Protein AF-A0A8I1NN99-F1 (afdb_monomer)

pLDDT: mean 70.92, std 14.17, range [41.59, 87.12]

Sequence (129 aa):
MVYAVSIAFIASFPATARTLRPAAQRPNPSSKRTREKAARRLTPALGEDSVNLFVEHHLAELPQSYWVQYLGSESPEASAVINLLELNSSWGDGEIENFDFTLPGDVTDYMVSVHFDESGNIDEISMES

Structure (mmCIF, N/CA/C/O backbone):
data_AF-A0A8I1NN99-F1
#
_entry.id   AF-A0A8I1NN99-F1
#
loop_
_atom_site.group_PDB
_atom_site.id
_atom_site.type_symbol
_atom_site.label_atom_id
_atom_site.label_alt_id
_atom_site.label_comp_id
_atom_site.label_asym_id
_atom_site.label_entity_id
_atom_site.label_seq_id
_atom_site.pdbx_PDB_ins_code
_atom_site.Cartn_x
_atom_site.Cartn_y
_atom_site.Cartn_z
_atom_site.occupancy
_atom_site.B_iso_or_equiv
_atom_site.auth_seq_id
_atom_site.auth_comp_id
_atom_site.auth_asym_id
_atom_site.auth_atom_id
_atom_site.pdbx_PDB_model_num
ATOM 1 N N . MET A 1 1 ? 71.073 -27.658 -25.378 1.00 44.16 1 MET A N 1
ATOM 2 C CA . MET A 1 1 ? 70.949 -26.919 -24.099 1.00 44.16 1 MET A CA 1
ATOM 3 C C . MET A 1 1 ? 71.016 -25.444 -24.461 1.00 44.16 1 MET A C 1
ATOM 5 O O . MET A 1 1 ? 71.988 -25.088 -25.096 1.00 44.16 1 MET A O 1
ATOM 9 N N . VAL A 1 2 ? 70.061 -24.551 -24.218 1.00 43.88 2 VAL A N 1
ATOM 10 C CA . VAL A 1 2 ? 68.827 -24.523 -23.416 1.00 43.88 2 VAL A CA 1
ATOM 11 C C . VAL A 1 2 ? 67.966 -23.360 -23.959 1.00 43.88 2 VAL A C 1
ATOM 13 O O . VAL A 1 2 ? 68.482 -22.456 -24.606 1.00 43.88 2 VAL A O 1
ATOM 16 N N . TYR A 1 3 ? 66.659 -23.443 -23.725 1.00 41.59 3 TYR A N 1
ATOM 17 C CA . TYR A 1 3 ? 65.581 -22.542 -24.149 1.00 41.59 3 TYR A CA 1
ATOM 18 C C . TYR A 1 3 ? 65.692 -21.104 -23.602 1.00 41.59 3 TYR A C 1
ATOM 20 O O . TYR A 1 3 ? 66.168 -20.937 -22.485 1.00 41.59 3 TYR A O 1
ATOM 28 N N . ALA A 1 4 ? 65.129 -20.112 -24.316 1.00 47.16 4 ALA A N 1
ATOM 29 C CA . ALA A 1 4 ? 63.990 -19.305 -23.826 1.00 47.16 4 ALA A CA 1
ATOM 30 C C . ALA A 1 4 ? 63.603 -18.151 -24.781 1.00 47.16 4 ALA A C 1
ATOM 32 O O . ALA A 1 4 ? 64.366 -17.220 -25.022 1.00 47.16 4 ALA A O 1
ATOM 33 N N . VAL A 1 5 ? 62.363 -18.218 -25.271 1.00 50.16 5 VAL A N 1
ATOM 34 C CA . VAL A 1 5 ? 61.575 -17.129 -25.866 1.00 50.16 5 VAL A CA 1
ATOM 35 C C . VAL A 1 5 ? 61.018 -16.262 -24.739 1.00 50.16 5 VAL A C 1
ATOM 37 O O . VAL A 1 5 ? 60.505 -16.813 -23.769 1.00 50.16 5 VAL A O 1
ATOM 40 N N . SER A 1 6 ? 61.034 -14.935 -24.879 1.00 47.56 6 SER A N 1
ATOM 41 C CA . SER A 1 6 ? 60.132 -14.041 -24.133 1.00 47.56 6 SER A CA 1
ATOM 42 C C . SER A 1 6 ? 60.006 -12.691 -24.840 1.00 47.56 6 SER A C 1
ATOM 44 O O . SER A 1 6 ? 60.858 -11.818 -24.716 1.00 47.56 6 SER A O 1
ATOM 46 N N . ILE A 1 7 ? 58.919 -12.546 -25.599 1.00 52.06 7 ILE A N 1
ATOM 47 C CA . ILE A 1 7 ? 58.403 -11.272 -26.102 1.00 52.06 7 ILE A CA 1
ATOM 48 C C . ILE A 1 7 ? 57.332 -10.841 -25.097 1.00 52.06 7 ILE A C 1
ATOM 50 O O . ILE A 1 7 ? 56.272 -11.459 -25.027 1.00 52.06 7 ILE A O 1
ATOM 54 N N . ALA A 1 8 ? 57.616 -9.818 -24.293 1.00 50.62 8 ALA A N 1
ATOM 55 C CA . ALA A 1 8 ? 56.632 -9.215 -23.402 1.00 50.62 8 ALA A CA 1
ATOM 56 C C . ALA A 1 8 ? 55.936 -8.058 -24.132 1.00 50.62 8 ALA A C 1
ATOM 58 O O . ALA A 1 8 ? 56.496 -6.977 -24.304 1.00 50.62 8 ALA A O 1
ATOM 59 N N . PHE A 1 9 ? 54.712 -8.317 -24.587 1.00 45.12 9 PHE A N 1
ATOM 60 C CA . PHE A 1 9 ? 53.779 -7.328 -25.116 1.00 45.12 9 PHE A CA 1
ATOM 61 C C . PHE A 1 9 ? 53.085 -6.647 -23.927 1.00 45.12 9 PHE A C 1
ATOM 63 O O . PHE A 1 9 ? 52.232 -7.248 -23.276 1.00 45.12 9 PHE A O 1
ATOM 70 N N . ILE A 1 10 ? 53.478 -5.415 -23.597 1.00 47.44 10 ILE A N 1
ATOM 71 C CA . ILE A 1 10 ? 52.813 -4.620 -22.557 1.00 47.44 10 ILE A CA 1
ATOM 72 C C . ILE A 1 10 ? 51.598 -3.948 -23.204 1.00 47.44 10 ILE A C 1
ATOM 74 O O . ILE A 1 10 ? 51.701 -2.865 -23.778 1.00 47.44 10 ILE A O 1
ATOM 78 N N . ALA A 1 11 ? 50.448 -4.620 -23.144 1.00 45.84 11 ALA A N 1
ATOM 79 C CA . ALA A 1 11 ? 49.160 -3.994 -23.406 1.00 45.84 11 ALA A CA 1
ATOM 80 C C . ALA A 1 11 ? 48.778 -3.108 -22.211 1.00 45.84 11 ALA A C 1
ATOM 82 O O . ALA A 1 11 ? 48.834 -3.521 -21.053 1.00 45.84 11 ALA A O 1
ATOM 83 N N . SER A 1 12 ? 48.428 -1.868 -22.527 1.00 47.50 12 SER A N 1
ATOM 84 C CA . SER A 1 12 ? 48.049 -0.813 -21.600 1.00 47.50 12 SER A CA 1
ATOM 85 C C . SER A 1 12 ? 46.519 -0.706 -21.512 1.00 47.50 12 SER A C 1
ATOM 87 O O . SER A 1 12 ? 45.853 -0.776 -22.543 1.00 47.50 12 SER A O 1
ATOM 89 N N . PHE A 1 13 ? 46.031 -0.455 -20.288 1.00 41.66 13 PHE A N 1
ATOM 90 C CA . PHE A 1 13 ? 44.670 -0.071 -19.849 1.00 41.66 13 PHE A CA 1
ATOM 91 C C . PHE A 1 13 ? 43.574 -1.163 -19.759 1.00 41.66 13 PHE A C 1
ATOM 93 O O . PHE A 1 13 ? 43.619 -2.114 -20.535 1.00 41.66 13 PHE A O 1
ATOM 100 N N . PRO A 1 14 ? 42.546 -1.028 -18.871 1.00 48.50 14 PRO A N 1
ATOM 101 C CA . PRO A 1 14 ? 42.202 0.121 -18.012 1.00 48.50 14 PRO A CA 1
ATOM 102 C C . PRO A 1 14 ? 41.883 -0.169 -16.520 1.00 48.50 14 PRO A C 1
ATOM 104 O O . PRO A 1 14 ? 41.625 -1.288 -16.090 1.00 48.50 14 PRO A O 1
ATOM 107 N N . ALA A 1 15 ? 41.887 0.940 -15.773 1.00 46.66 15 ALA A N 1
ATOM 108 C CA . ALA A 1 15 ? 41.127 1.305 -14.574 1.00 46.66 15 ALA A CA 1
ATOM 109 C C . ALA A 1 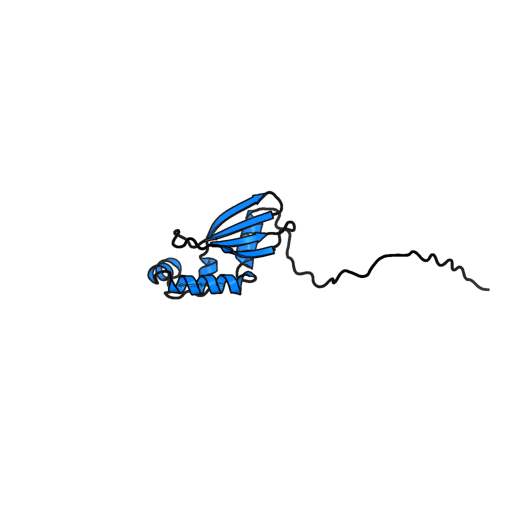15 ? 40.365 0.215 -13.788 1.00 46.66 15 ALA A C 1
ATOM 111 O O . ALA A 1 15 ? 39.297 -0.263 -14.168 1.00 46.66 15 ALA A O 1
ATOM 112 N N . THR A 1 16 ? 40.860 -0.021 -12.576 1.00 51.69 16 THR A N 1
ATOM 113 C CA . THR A 1 16 ? 40.151 -0.637 -11.454 1.00 51.69 16 THR A CA 1
ATOM 114 C C . THR A 1 16 ? 38.990 0.251 -10.998 1.00 51.69 16 THR A C 1
ATOM 116 O O . THR A 1 16 ? 39.189 1.180 -10.221 1.00 51.69 16 THR A O 1
ATOM 119 N N . ALA A 1 17 ? 37.771 -0.046 -11.438 1.00 52.81 17 ALA A N 1
ATOM 120 C CA . ALA A 1 17 ? 36.557 0.384 -10.747 1.00 52.81 17 ALA A CA 1
ATOM 121 C C . ALA A 1 17 ? 35.412 -0.586 -11.052 1.00 52.81 17 ALA A C 1
ATOM 123 O O . ALA A 1 17 ? 34.617 -0.372 -11.961 1.00 52.81 17 ALA A O 1
ATOM 124 N N . ARG A 1 18 ? 35.314 -1.672 -10.281 1.00 44.81 18 ARG 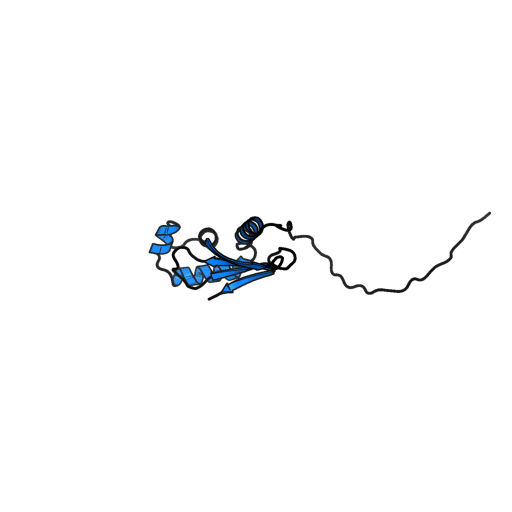A N 1
ATOM 125 C CA . ARG A 1 18 ? 34.018 -2.308 -10.031 1.00 44.81 18 ARG A CA 1
ATOM 126 C C . ARG A 1 18 ? 34.081 -3.082 -8.728 1.00 44.81 18 ARG A C 1
ATOM 128 O O . ARG A 1 18 ? 34.567 -4.208 -8.664 1.00 44.81 18 ARG A O 1
ATOM 135 N N . THR A 1 19 ? 33.606 -2.436 -7.677 1.00 48.41 19 THR A N 1
ATOM 136 C CA . THR A 1 19 ? 33.181 -3.064 -6.433 1.00 48.41 19 THR A CA 1
ATOM 137 C C . THR A 1 19 ? 32.150 -4.133 -6.798 1.00 48.41 19 THR A C 1
ATOM 139 O O . THR A 1 19 ? 31.005 -3.827 -7.108 1.00 48.41 19 THR A O 1
ATOM 142 N N . LEU A 1 20 ? 32.573 -5.393 -6.863 1.00 51.44 20 LEU A N 1
ATOM 143 C CA . LEU A 1 20 ? 31.690 -6.539 -7.056 1.00 51.44 20 LEU A CA 1
ATOM 144 C C . LEU A 1 20 ? 31.616 -7.305 -5.738 1.00 51.44 20 LEU A C 1
ATOM 146 O O . LEU A 1 20 ? 32.522 -8.067 -5.403 1.00 51.44 20 LEU A O 1
ATOM 150 N N . ARG A 1 21 ? 30.524 -7.092 -4.998 1.00 42.41 21 ARG A N 1
ATOM 151 C CA . ARG A 1 21 ? 29.948 -8.024 -4.014 1.00 42.41 21 ARG A CA 1
ATOM 152 C C . ARG A 1 21 ? 28.531 -7.563 -3.636 1.00 42.41 21 ARG A C 1
ATOM 154 O O . ARG A 1 21 ? 28.373 -6.364 -3.443 1.00 42.41 21 ARG A O 1
ATOM 161 N N . PRO A 1 22 ? 27.573 -8.469 -3.361 1.00 44.66 22 PRO A N 1
ATOM 162 C CA . PRO A 1 22 ? 27.422 -9.854 -3.806 1.00 44.66 22 PRO A CA 1
ATOM 163 C C . PRO A 1 22 ? 26.113 -10.071 -4.597 1.00 44.66 22 PRO A C 1
ATOM 165 O O . PRO A 1 22 ? 25.177 -9.283 -4.544 1.00 44.66 22 PRO A O 1
ATOM 168 N N . ALA A 1 23 ? 26.052 -11.181 -5.329 1.00 49.25 23 ALA A N 1
ATOM 169 C CA . ALA A 1 23 ? 24.854 -11.671 -5.995 1.00 49.25 23 ALA A CA 1
ATOM 170 C C . ALA A 1 23 ? 23.699 -11.873 -4.998 1.00 49.25 23 ALA A C 1
ATOM 172 O O . ALA A 1 23 ? 23.721 -12.822 -4.214 1.00 49.25 23 ALA A O 1
ATOM 173 N N . ALA A 1 24 ? 22.690 -11.007 -5.041 1.00 44.88 24 ALA A N 1
ATOM 174 C CA . ALA A 1 24 ? 21.446 -11.210 -4.308 1.00 44.88 24 ALA A CA 1
ATOM 175 C C . ALA A 1 24 ? 20.245 -10.564 -5.006 1.00 44.88 24 ALA A C 1
ATOM 177 O O . ALA A 1 24 ? 19.380 -10.032 -4.332 1.00 44.88 24 ALA A O 1
ATOM 178 N N . GLN A 1 25 ? 20.141 -10.646 -6.333 1.00 43.31 25 GLN A N 1
ATOM 179 C CA . GLN A 1 25 ? 18.891 -10.277 -6.990 1.00 43.31 25 GLN A CA 1
ATOM 180 C C . GLN A 1 25 ? 18.364 -11.463 -7.800 1.00 43.31 25 GLN A C 1
ATOM 182 O O . GLN A 1 25 ? 18.974 -11.954 -8.749 1.00 43.31 25 GLN A O 1
ATOM 187 N N . ARG A 1 26 ? 17.286 -12.030 -7.258 1.00 45.62 26 ARG A N 1
ATOM 188 C CA . ARG A 1 26 ? 16.532 -13.195 -7.735 1.00 45.62 26 ARG A CA 1
ATOM 189 C C . ARG A 1 26 ? 15.777 -12.858 -9.046 1.00 45.62 26 ARG A C 1
ATOM 191 O O . ARG A 1 26 ? 15.761 -11.706 -9.446 1.00 45.62 26 ARG A O 1
ATOM 198 N N . PRO A 1 27 ? 15.242 -13.870 -9.759 1.00 42.72 27 PRO A N 1
ATOM 199 C CA . PRO A 1 27 ? 15.212 -13.932 -11.222 1.00 42.72 27 PRO A CA 1
ATOM 200 C C . PRO A 1 27 ? 14.299 -12.897 -11.877 1.00 42.72 27 PRO A C 1
ATOM 202 O O . PRO A 1 27 ? 13.198 -12.681 -11.379 1.00 42.72 27 PRO A O 1
ATOM 205 N N . ASN A 1 28 ? 14.739 -12.400 -13.043 1.00 51.41 28 ASN A N 1
ATOM 206 C CA . ASN A 1 28 ? 14.013 -11.505 -13.946 1.00 51.41 28 ASN A CA 1
ATOM 207 C C . ASN A 1 28 ? 12.597 -12.056 -14.248 1.00 51.41 28 ASN A C 1
ATOM 209 O O . ASN A 1 28 ? 12.451 -13.039 -14.988 1.00 51.41 28 ASN A O 1
ATOM 213 N N . PRO A 1 29 ? 11.554 -11.471 -13.643 1.00 55.03 29 PRO A N 1
ATOM 214 C CA . PRO A 1 29 ? 10.177 -11.911 -13.795 1.00 55.03 29 PRO A CA 1
ATOM 215 C C . PRO A 1 29 ? 9.599 -11.373 -15.111 1.00 55.03 29 PRO A C 1
ATOM 217 O O . PRO A 1 29 ? 8.986 -10.318 -15.150 1.00 55.03 29 PRO A O 1
ATOM 220 N N . SER A 1 30 ? 9.741 -12.128 -16.197 1.00 56.19 30 SER A N 1
ATOM 221 C CA . SER A 1 30 ? 9.332 -11.759 -17.566 1.00 56.19 30 SER A CA 1
ATOM 222 C C . SER A 1 30 ? 7.817 -11.566 -17.799 1.00 56.19 30 SER A C 1
ATOM 224 O O . SER A 1 30 ? 7.345 -11.574 -18.933 1.00 56.19 30 SER A O 1
ATOM 226 N N . SER A 1 31 ? 7.004 -11.434 -16.750 1.00 67.44 31 SER A N 1
ATOM 227 C CA . SER A 1 31 ? 5.564 -11.177 -16.854 1.00 67.44 31 SER A CA 1
ATOM 228 C C . SER A 1 31 ? 5.064 -10.354 -15.672 1.00 67.44 31 SER A C 1
ATOM 230 O O . SER A 1 31 ? 5.406 -10.653 -14.527 1.00 67.44 31 SER A O 1
ATOM 232 N N . LYS A 1 32 ? 4.154 -9.409 -15.941 1.00 67.69 32 LYS A N 1
ATOM 233 C CA . LYS A 1 32 ? 3.507 -8.527 -14.952 1.00 67.69 32 LYS A CA 1
ATOM 234 C C . LYS A 1 32 ? 3.004 -9.259 -13.701 1.00 67.69 32 LYS A C 1
ATOM 236 O O . LYS A 1 32 ? 3.295 -8.860 -12.583 1.00 67.69 32 LYS A O 1
ATOM 241 N N . ARG A 1 33 ? 2.344 -10.412 -13.873 1.00 72.75 33 ARG A N 1
ATOM 242 C CA . ARG A 1 33 ? 1.874 -11.265 -12.755 1.00 72.75 33 ARG A CA 1
ATOM 243 C C . ARG A 1 33 ? 3.006 -11.805 -11.876 1.00 72.75 33 ARG A C 1
ATOM 245 O O . ARG A 1 33 ? 2.831 -12.015 -10.679 1.00 72.75 33 ARG A O 1
ATOM 252 N N . THR A 1 34 ? 4.160 -12.089 -12.470 1.00 78.38 34 THR A N 1
ATOM 253 C CA . THR A 1 34 ? 5.337 -12.565 -11.737 1.00 78.38 34 THR A CA 1
ATOM 254 C C . THR A 1 34 ? 5.974 -11.415 -10.957 1.00 78.38 34 THR A C 1
ATOM 256 O O . THR A 1 34 ? 6.396 -11.635 -9.824 1.00 78.38 34 THR A O 1
ATOM 259 N N . ARG A 1 35 ? 5.983 -10.201 -11.526 1.00 73.81 35 ARG A N 1
ATOM 260 C CA . ARG A 1 35 ? 6.447 -8.966 -10.870 1.00 73.81 35 ARG A CA 1
ATOM 261 C C . ARG A 1 35 ? 5.551 -8.557 -9.715 1.00 73.81 35 ARG A C 1
ATOM 263 O O . ARG A 1 35 ? 6.055 -8.396 -8.617 1.00 73.81 35 ARG A O 1
ATOM 270 N N . GLU A 1 36 ? 4.238 -8.562 -9.905 1.00 79.88 36 GLU A N 1
ATOM 271 C CA . GLU A 1 36 ? 3.255 -8.355 -8.834 1.00 79.88 36 GLU A CA 1
ATOM 272 C C . GLU A 1 36 ? 3.477 -9.335 -7.670 1.00 79.88 36 GLU A C 1
ATOM 274 O O . GLU A 1 36 ? 3.546 -8.955 -6.500 1.00 79.88 36 GLU A O 1
ATOM 279 N N . LYS A 1 37 ? 3.674 -10.621 -7.988 1.00 80.12 37 LYS A N 1
ATOM 280 C CA . LYS A 1 37 ? 3.963 -11.638 -6.973 1.00 80.12 37 LYS A CA 1
ATOM 281 C C . LYS A 1 37 ? 5.311 -11.408 -6.286 1.00 80.12 37 LYS A C 1
ATOM 283 O O . LYS A 1 37 ? 5.457 -11.784 -5.125 1.00 80.12 37 LYS A O 1
ATOM 288 N N . ALA A 1 38 ? 6.302 -10.856 -6.983 1.00 79.25 38 ALA A N 1
ATOM 289 C CA . ALA A 1 38 ? 7.581 -10.479 -6.392 1.00 79.25 38 ALA A CA 1
ATOM 290 C C . ALA A 1 38 ? 7.424 -9.254 -5.483 1.00 79.25 38 ALA A C 1
ATOM 292 O O . ALA A 1 38 ? 7.857 -9.336 -4.337 1.00 79.25 38 ALA A O 1
ATOM 293 N N . ALA A 1 39 ? 6.728 -8.208 -5.944 1.00 78.25 39 ALA A N 1
ATOM 294 C CA . ALA A 1 39 ? 6.389 -7.006 -5.186 1.00 78.25 39 ALA A CA 1
ATOM 295 C C . ALA A 1 39 ? 5.776 -7.402 -3.845 1.00 78.25 39 ALA A C 1
ATOM 297 O O . ALA A 1 39 ? 6.417 -7.249 -2.816 1.00 78.25 39 ALA A O 1
ATOM 298 N N . ARG A 1 40 ? 4.645 -8.118 -3.857 1.00 77.56 40 ARG A N 1
ATOM 299 C CA . ARG A 1 40 ? 3.941 -8.540 -2.635 1.00 77.56 40 ARG A CA 1
ATOM 300 C C . ARG A 1 40 ? 4.801 -9.349 -1.655 1.00 77.56 40 ARG A C 1
ATOM 302 O O . ARG A 1 40 ? 4.550 -9.342 -0.455 1.00 77.56 40 ARG A O 1
ATOM 309 N N . ARG A 1 41 ? 5.790 -10.103 -2.149 1.00 77.00 41 ARG A N 1
ATOM 310 C CA . ARG A 1 41 ? 6.685 -10.915 -1.301 1.00 77.00 41 ARG A CA 1
ATOM 311 C C . ARG A 1 41 ? 7.848 -10.121 -0.726 1.00 77.00 41 ARG A C 1
ATOM 313 O O . ARG A 1 41 ? 8.400 -10.544 0.283 1.00 77.00 41 ARG A O 1
ATOM 320 N N . LEU A 1 42 ? 8.246 -9.048 -1.396 1.00 69.94 42 LEU A N 1
ATOM 321 C CA . LEU A 1 42 ? 9.413 -8.248 -1.058 1.00 69.94 42 LEU A CA 1
ATOM 322 C C . LEU A 1 42 ? 9.033 -6.939 -0.362 1.00 69.94 42 LEU A C 1
ATOM 324 O O . LEU A 1 42 ? 9.834 -6.456 0.424 1.00 69.94 42 LEU A O 1
ATOM 328 N N . THR A 1 43 ? 7.815 -6.420 -0.548 1.00 72.62 43 THR A N 1
ATOM 329 C CA . THR A 1 43 ? 7.265 -5.283 0.205 1.00 72.62 43 THR A CA 1
ATOM 330 C C . THR A 1 43 ? 7.473 -5.413 1.718 1.00 72.62 43 THR A C 1
ATOM 332 O O . THR A 1 43 ? 8.044 -4.493 2.294 1.00 72.62 43 THR A O 1
ATOM 335 N N . PRO A 1 44 ? 7.144 -6.546 2.375 1.00 68.94 44 PRO A N 1
ATOM 336 C CA . PRO A 1 44 ? 7.395 -6.708 3.808 1.00 68.94 44 PRO A CA 1
ATOM 337 C C . PRO A 1 44 ? 8.865 -6.875 4.200 1.00 68.94 44 PRO A C 1
ATOM 339 O O . PRO A 1 44 ? 9.123 -6.974 5.383 1.00 68.94 44 PRO A O 1
ATOM 342 N N . ALA A 1 45 ? 9.806 -6.996 3.261 1.00 64.81 45 ALA A N 1
ATOM 343 C CA . ALA A 1 45 ? 11.230 -7.202 3.556 1.00 64.81 45 ALA A CA 1
ATOM 344 C C . ALA A 1 45 ? 12.116 -6.022 3.122 1.00 64.81 45 ALA A C 1
ATOM 346 O O . ALA A 1 45 ? 13.223 -5.864 3.620 1.00 64.81 45 ALA A O 1
ATOM 347 N N . LEU A 1 46 ? 11.667 -5.233 2.146 1.00 63.38 46 LEU A N 1
ATOM 348 C CA . LEU A 1 46 ? 12.381 -4.070 1.613 1.00 63.38 46 LEU A CA 1
ATOM 349 C C . LEU A 1 46 ? 11.730 -2.754 2.041 1.00 63.38 46 LEU A C 1
ATOM 351 O O . LEU A 1 46 ? 12.400 -1.733 2.087 1.00 63.38 46 LEU A O 1
ATOM 355 N N . GLY A 1 47 ? 10.436 -2.786 2.354 1.00 63.25 47 GLY A N 1
ATOM 356 C CA . GLY A 1 47 ? 9.666 -1.633 2.795 1.00 63.25 47 GLY A CA 1
ATOM 357 C C . GLY A 1 47 ? 9.331 -1.677 4.279 1.00 63.25 47 GLY A C 1
ATOM 358 O O . GLY A 1 47 ? 8.400 -0.987 4.657 1.00 63.25 47 GLY A O 1
ATOM 359 N N . GLU A 1 48 ? 10.012 -2.483 5.108 1.00 68.00 48 GLU A N 1
ATOM 360 C CA . GLU A 1 48 ? 9.679 -2.646 6.539 1.00 68.00 48 GLU A CA 1
ATOM 361 C C . GLU A 1 48 ? 9.506 -1.302 7.254 1.00 68.00 48 GLU A C 1
ATOM 363 O O . GLU A 1 48 ? 8.512 -1.123 7.948 1.00 68.00 48 GLU A O 1
ATOM 368 N N . ASP A 1 49 ? 10.395 -0.335 7.018 1.00 71.06 49 ASP A N 1
ATOM 369 C CA . ASP A 1 49 ? 10.299 0.994 7.630 1.00 71.06 49 ASP A CA 1
ATOM 370 C C . ASP A 1 49 ? 9.091 1.795 7.108 1.00 71.06 49 ASP A C 1
ATOM 372 O O . ASP A 1 49 ? 8.272 2.265 7.900 1.00 71.06 49 ASP A O 1
ATOM 376 N N . SER A 1 50 ? 8.930 1.911 5.783 1.00 69.81 50 SER A N 1
ATOM 377 C CA . SER A 1 50 ? 7.815 2.643 5.151 1.00 69.81 50 SER A CA 1
ATOM 378 C C . SER A 1 50 ? 6.458 2.030 5.499 1.00 69.81 50 SER A C 1
ATOM 380 O O . SER A 1 50 ? 5.480 2.727 5.752 1.00 69.81 50 SER A O 1
ATOM 382 N N . VAL A 1 51 ? 6.400 0.704 5.540 1.00 73.56 51 VAL A N 1
ATOM 383 C CA . VAL A 1 51 ? 5.199 -0.068 5.823 1.00 73.56 51 VAL A CA 1
ATOM 384 C C . VAL A 1 51 ? 4.862 -0.038 7.304 1.00 73.56 51 VAL A C 1
ATOM 386 O O . VAL A 1 51 ? 3.692 0.097 7.647 1.00 73.56 51 VAL A O 1
ATOM 389 N N . ASN A 1 52 ? 5.847 -0.152 8.195 1.00 77.81 52 ASN A N 1
ATOM 390 C CA . ASN A 1 52 ? 5.581 -0.031 9.622 1.00 77.81 52 ASN A CA 1
ATOM 391 C C . ASN A 1 52 ? 5.072 1.378 9.948 1.00 77.81 52 ASN A C 1
ATOM 393 O O . ASN A 1 52 ? 4.099 1.517 10.681 1.00 77.81 52 ASN A O 1
ATOM 397 N N . LEU A 1 53 ? 5.644 2.408 9.318 1.00 78.06 53 LEU A N 1
ATOM 398 C CA . LEU A 1 53 ? 5.174 3.786 9.450 1.00 78.06 53 LEU A CA 1
ATOM 399 C C . LEU A 1 53 ? 3.755 3.971 8.885 1.00 78.06 53 LEU A C 1
ATOM 401 O O . LEU A 1 53 ? 2.916 4.589 9.539 1.00 78.06 53 LEU A O 1
ATOM 405 N N . PHE A 1 54 ? 3.452 3.372 7.728 1.00 79.44 54 PHE A N 1
ATOM 406 C CA . PHE A 1 54 ? 2.095 3.321 7.174 1.00 79.44 54 PHE A CA 1
ATOM 407 C C . PHE A 1 54 ? 1.112 2.685 8.165 1.00 79.44 54 PHE A C 1
ATOM 409 O O . PHE A 1 54 ? 0.044 3.237 8.423 1.00 79.44 54 PHE A O 1
ATOM 416 N N . VAL A 1 55 ? 1.474 1.539 8.743 1.00 79.19 55 VAL A N 1
ATOM 417 C CA . VAL A 1 55 ? 0.630 0.778 9.670 1.00 79.19 55 VAL A CA 1
ATOM 418 C C . VAL A 1 55 ? 0.408 1.543 10.968 1.00 79.19 55 VAL A C 1
ATOM 420 O O . VAL A 1 55 ? -0.734 1.676 11.389 1.00 79.19 55 VAL A O 1
ATOM 423 N N . GLU A 1 56 ? 1.457 2.087 11.582 1.00 81.25 56 GLU A N 1
ATOM 424 C CA . GLU A 1 56 ? 1.344 2.884 12.807 1.00 81.25 56 GLU A CA 1
ATOM 425 C C . GLU A 1 56 ? 0.471 4.127 12.600 1.00 81.25 56 GLU A C 1
ATOM 427 O O . GLU A 1 56 ? -0.380 4.426 13.441 1.00 81.25 56 GLU A O 1
ATOM 432 N N . HIS A 1 57 ? 0.625 4.813 11.462 1.00 81.69 57 HIS A N 1
ATOM 433 C CA . HIS A 1 57 ? -0.203 5.964 11.113 1.00 81.69 57 HIS A CA 1
ATOM 434 C C . HIS A 1 57 ? -1.681 5.568 10.955 1.00 81.69 57 HIS A C 1
ATOM 436 O O . HIS A 1 57 ? -2.559 6.152 11.591 1.00 81.69 57 HIS A O 1
ATOM 442 N N . HIS A 1 58 ? -1.963 4.514 10.185 1.00 79.94 58 HIS A N 1
ATOM 443 C CA . HIS A 1 58 ? -3.332 4.076 9.905 1.00 79.94 58 HIS A CA 1
ATOM 444 C C . HIS A 1 58 ? -4.005 3.361 11.074 1.00 79.94 58 HIS A C 1
ATOM 446 O O . HIS A 1 58 ? -5.224 3.403 11.183 1.00 79.94 58 HIS A O 1
ATOM 452 N N . LEU A 1 59 ? -3.258 2.715 11.969 1.00 77.88 59 LEU A N 1
ATOM 453 C CA . LEU A 1 59 ? -3.817 2.159 13.204 1.00 77.88 59 LEU A CA 1
ATOM 454 C C . LEU A 1 59 ? -4.392 3.259 14.105 1.00 77.88 59 LEU A C 1
ATOM 456 O O . LEU A 1 59 ? -5.356 3.003 14.824 1.00 77.88 59 LEU A O 1
ATOM 460 N N . ALA A 1 60 ? -3.814 4.463 14.064 1.00 77.50 60 ALA A N 1
ATOM 461 C CA . ALA A 1 60 ? -4.315 5.623 14.793 1.00 77.50 60 ALA A CA 1
ATOM 462 C C . ALA A 1 60 ? -5.417 6.385 14.031 1.00 77.50 60 ALA A C 1
ATOM 464 O O . ALA A 1 60 ? -6.331 6.909 14.667 1.00 77.50 60 ALA A O 1
ATOM 465 N N . GLU A 1 61 ? -5.340 6.451 12.697 1.00 81.88 61 GLU A N 1
ATOM 466 C CA . GLU A 1 61 ? -6.310 7.168 11.852 1.00 81.88 61 GLU A CA 1
ATOM 467 C C . GLU A 1 61 ? -7.596 6.365 11.578 1.00 81.88 61 GLU A C 1
ATOM 469 O O . GLU A 1 61 ? -8.697 6.919 11.606 1.00 81.88 61 GLU A O 1
ATOM 474 N N . LEU A 1 62 ? -7.486 5.056 11.322 1.00 82.62 62 LEU A N 1
ATOM 475 C CA . LEU A 1 62 ? -8.616 4.206 10.943 1.00 82.62 62 LEU A CA 1
ATOM 476 C C . LEU A 1 62 ? -9.349 3.631 12.164 1.00 82.62 62 LEU A C 1
ATOM 478 O O . LEU A 1 62 ? -8.732 3.265 13.168 1.00 82.62 62 LEU A O 1
ATOM 482 N N . PRO A 1 63 ? -10.682 3.463 12.084 1.00 83.50 63 PRO A N 1
ATOM 483 C CA . PRO A 1 63 ? -11.463 2.917 13.185 1.00 83.50 63 PRO A CA 1
ATOM 484 C C . PRO A 1 63 ? -11.124 1.443 13.443 1.00 83.50 63 PRO A C 1
ATOM 486 O O . PRO A 1 63 ? -11.047 0.637 12.520 1.00 83.50 63 PRO A O 1
ATOM 489 N N . GLN A 1 64 ? -11.045 1.044 14.717 1.00 81.69 64 GLN A N 1
ATOM 490 C CA . GLN A 1 64 ? -10.783 -0.350 15.119 1.00 81.69 64 GLN A CA 1
ATOM 491 C C . GLN A 1 64 ? -11.759 -1.362 14.500 1.00 81.69 64 GLN A C 1
ATOM 493 O O . GLN A 1 64 ? -11.379 -2.494 14.209 1.00 81.69 64 GLN A O 1
ATOM 498 N N . SER A 1 65 ? -13.006 -0.954 14.237 1.00 84.69 65 SER A N 1
ATOM 499 C CA . SER A 1 65 ? -14.002 -1.799 13.571 1.00 84.69 65 SER A CA 1
ATOM 500 C C . SER A 1 65 ? -13.584 -2.226 12.162 1.00 84.69 65 SER A C 1
ATOM 502 O O . SER A 1 65 ? -13.949 -3.321 11.743 1.00 84.69 65 SER A O 1
ATOM 504 N N . TYR A 1 66 ? -12.808 -1.402 11.449 1.00 85.38 66 TYR A N 1
ATOM 505 C CA . TYR A 1 66 ? -12.252 -1.752 10.142 1.00 85.38 66 TYR A CA 1
ATOM 506 C C . TYR A 1 66 ? -11.268 -2.921 10.271 1.00 85.38 66 TYR A C 1
ATOM 508 O O . TYR A 1 66 ?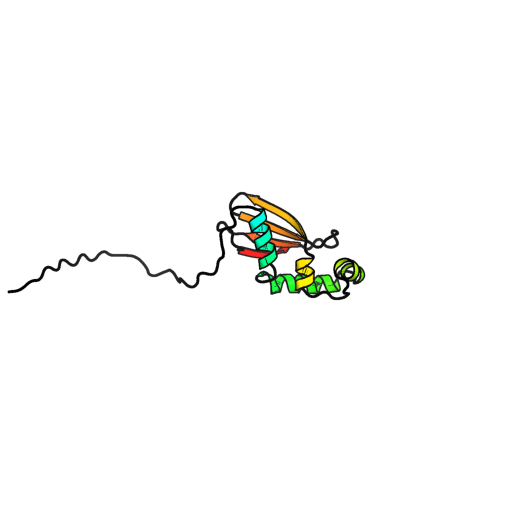 -11.412 -3.947 9.606 1.00 85.38 66 TYR A O 1
ATOM 516 N N . TRP A 1 67 ? -10.320 -2.815 11.201 1.00 85.75 67 TRP A N 1
ATOM 517 C CA . TRP A 1 67 ? -9.324 -3.859 11.436 1.00 85.75 67 TRP A CA 1
ATOM 518 C C . TRP A 1 67 ? -9.953 -5.165 11.927 1.00 85.75 67 TRP A C 1
ATOM 520 O O . TRP A 1 67 ? -9.607 -6.240 11.438 1.00 85.75 67 TRP A O 1
ATOM 530 N N . VAL A 1 68 ? -10.946 -5.088 12.816 1.00 86.38 68 VAL A N 1
ATOM 531 C CA . VAL A 1 68 ? -11.684 -6.267 13.289 1.00 86.38 68 VAL A CA 1
ATOM 532 C C . VAL A 1 68 ? -12.478 -6.923 12.156 1.00 86.38 68 VAL A C 1
ATOM 534 O O . VAL A 1 68 ? -12.529 -8.149 12.087 1.00 86.38 68 VAL A O 1
ATOM 537 N N . GLN A 1 69 ? -13.059 -6.146 11.239 1.00 87.12 69 GLN A N 1
ATOM 538 C CA . GLN A 1 69 ? -13.807 -6.689 10.103 1.00 87.12 69 GLN A CA 1
ATOM 539 C C . GLN A 1 69 ? -12.915 -7.496 9.146 1.00 87.12 69 GLN A C 1
ATOM 541 O O . GLN A 1 69 ? -13.339 -8.548 8.669 1.00 87.12 69 GLN A O 1
ATOM 546 N N . TYR A 1 70 ? -11.702 -7.016 8.864 1.00 84.00 70 TYR A N 1
ATOM 547 C CA . TYR A 1 70 ? -10.809 -7.641 7.882 1.00 84.00 70 TYR A CA 1
ATOM 548 C C . TYR A 1 70 ? -9.828 -8.654 8.481 1.00 84.00 70 TYR A C 1
ATOM 550 O O . TYR A 1 70 ? -9.552 -9.684 7.869 1.00 84.00 70 TYR A O 1
ATOM 558 N N . LEU A 1 71 ? -9.294 -8.372 9.669 1.00 84.12 71 LEU A N 1
ATOM 559 C CA . LEU A 1 71 ? -8.225 -9.148 10.306 1.00 84.12 71 LEU A CA 1
ATOM 560 C C . LEU A 1 71 ? -8.659 -9.787 11.631 1.00 84.12 71 LEU A C 1
ATOM 562 O O . LEU A 1 71 ? -7.911 -10.585 12.194 1.00 84.12 71 LEU A O 1
ATOM 566 N N . GLY A 1 72 ? -9.853 -9.469 12.140 1.00 82.56 72 GLY A N 1
ATOM 567 C CA . GLY A 1 72 ? -10.354 -10.013 13.406 1.00 82.56 72 GLY A CA 1
ATOM 568 C C . GLY A 1 72 ? -9.625 -9.488 14.645 1.00 82.56 72 GLY A C 1
ATOM 569 O O . GLY A 1 72 ? -9.850 -10.006 15.736 1.00 82.56 72 GLY A O 1
ATOM 570 N N . SER A 1 73 ? -8.758 -8.483 14.490 1.00 80.62 73 SER A N 1
ATOM 571 C CA . SER A 1 73 ? -7.987 -7.865 15.569 1.00 80.62 73 SER A CA 1
ATOM 572 C C . SER A 1 73 ? -8.145 -6.351 15.530 1.00 80.62 73 SER A C 1
ATOM 574 O O . SER A 1 73 ? -8.204 -5.757 14.458 1.00 80.62 73 SER A O 1
ATOM 576 N N . GLU A 1 74 ? -8.185 -5.732 16.705 1.00 78.25 74 GLU A N 1
ATOM 577 C CA . GLU A 1 74 ? -8.246 -4.275 16.879 1.00 78.25 74 GLU A CA 1
ATOM 578 C C . GLU A 1 74 ? -6.896 -3.607 16.576 1.00 78.25 74 GLU A C 1
ATOM 580 O O . GLU A 1 74 ? -6.850 -2.427 16.240 1.00 78.25 74 GLU A O 1
ATOM 585 N N . SER A 1 75 ? -5.808 -4.375 16.696 1.00 76.31 75 SER A N 1
ATOM 586 C CA . SER A 1 75 ? -4.436 -3.964 16.395 1.00 76.31 75 SER A CA 1
ATOM 587 C C . SER A 1 75 ? -3.715 -5.109 15.670 1.00 76.31 75 SER A C 1
ATOM 589 O O . SER A 1 75 ? -3.133 -5.994 16.306 1.00 76.31 75 SER A O 1
ATOM 591 N N . PRO A 1 76 ? -3.870 -5.212 14.342 1.00 80.75 76 PRO A N 1
ATOM 592 C CA . PRO A 1 76 ? -3.125 -6.164 13.526 1.00 80.75 76 PRO A CA 1
ATOM 593 C C . PRO A 1 76 ? -1.628 -5.834 13.468 1.00 80.75 76 PRO A C 1
ATOM 595 O O . PRO A 1 76 ? -1.234 -4.673 13.469 1.00 80.75 76 PRO A O 1
ATOM 598 N N . GLU A 1 77 ? -0.784 -6.862 13.347 1.00 78.50 77 GLU A N 1
ATOM 599 C CA . GLU A 1 77 ? 0.640 -6.655 13.059 1.00 78.50 77 GLU A CA 1
ATOM 600 C C . GLU A 1 77 ? 0.861 -6.110 11.644 1.00 78.50 77 GLU A C 1
ATOM 602 O O . GLU A 1 77 ? 0.093 -6.413 10.726 1.00 78.50 77 GLU A O 1
ATOM 607 N N . ALA A 1 78 ? 1.982 -5.411 11.431 1.00 77.44 78 ALA A N 1
ATOM 608 C CA . ALA A 1 78 ? 2.363 -4.887 10.121 1.00 77.44 78 ALA A CA 1
ATOM 609 C C . ALA A 1 78 ? 2.337 -5.968 9.029 1.00 77.44 78 ALA A C 1
ATOM 611 O O . ALA A 1 78 ? 1.768 -5.767 7.960 1.00 77.44 78 ALA A O 1
ATOM 612 N N . SER A 1 79 ? 2.826 -7.173 9.335 1.00 76.88 79 SER A N 1
ATOM 613 C CA . SER A 1 79 ? 2.754 -8.326 8.427 1.00 76.88 79 SER A CA 1
ATOM 614 C C . SER A 1 79 ? 1.323 -8.696 8.017 1.00 76.88 79 SER A C 1
ATOM 616 O O . SER A 1 79 ? 1.091 -9.110 6.879 1.00 76.88 79 SER A O 1
ATOM 618 N N . ALA A 1 80 ? 0.351 -8.568 8.922 1.00 82.25 80 ALA A N 1
ATOM 619 C CA . ALA A 1 80 ? -1.053 -8.840 8.630 1.00 82.25 80 ALA A CA 1
ATOM 620 C C . ALA A 1 80 ? -1.659 -7.735 7.755 1.00 82.25 80 ALA A C 1
ATOM 622 O O . ALA A 1 80 ? -2.349 -8.048 6.787 1.00 82.25 80 ALA A O 1
ATOM 623 N N . VAL A 1 81 ? -1.332 -6.469 8.029 1.00 81.50 81 VAL A N 1
ATOM 624 C CA . VAL A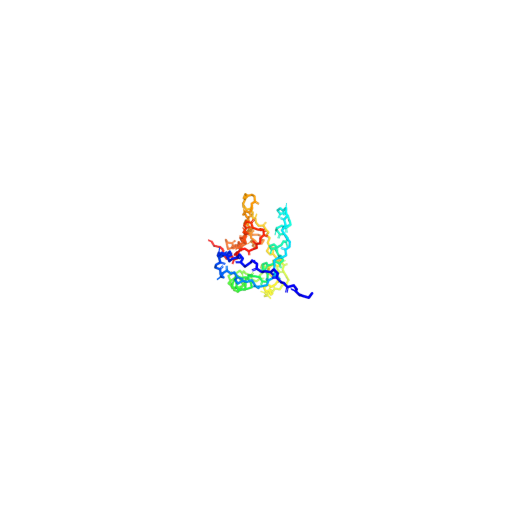 1 81 ? -1.770 -5.330 7.206 1.00 81.50 81 VAL A CA 1
ATOM 625 C C . VAL A 1 81 ? -1.187 -5.407 5.792 1.00 81.50 81 VAL A C 1
ATOM 627 O O . VAL A 1 81 ? -1.918 -5.235 4.826 1.00 81.50 81 VAL A O 1
ATOM 630 N N . ILE A 1 82 ? 0.080 -5.792 5.631 1.00 78.12 82 ILE A N 1
ATOM 631 C CA . ILE A 1 82 ? 0.696 -6.009 4.307 1.00 78.12 82 ILE A CA 1
ATOM 632 C C . ILE 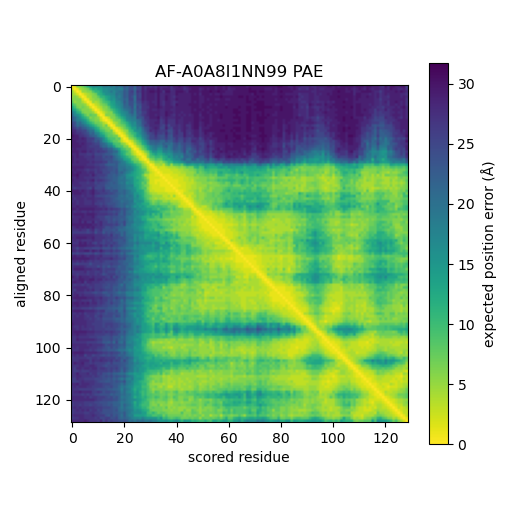A 1 82 ? -0.008 -7.117 3.533 1.00 78.12 82 ILE A C 1
ATOM 634 O O . ILE A 1 82 ? -0.164 -7.045 2.317 1.00 78.12 82 ILE A O 1
ATOM 638 N N . ASN A 1 83 ? -0.422 -8.175 4.230 1.00 81.44 83 ASN A N 1
ATOM 639 C CA . ASN A 1 83 ? -1.193 -9.236 3.601 1.00 81.44 83 ASN A CA 1
ATOM 640 C C . ASN A 1 83 ? -2.627 -8.808 3.269 1.00 81.44 83 ASN A C 1
ATOM 642 O O . ASN A 1 83 ? -3.236 -9.445 2.410 1.00 81.44 83 ASN A O 1
ATOM 646 N N . LEU A 1 84 ? -3.144 -7.767 3.921 1.00 84.19 84 LEU A N 1
ATOM 647 C CA . LEU A 1 84 ? -4.436 -7.168 3.612 1.00 84.19 84 LEU A CA 1
ATOM 648 C C . LEU A 1 84 ? -4.365 -6.231 2.399 1.00 84.19 84 LEU A C 1
ATOM 650 O O . LEU A 1 84 ? -5.353 -6.134 1.682 1.00 84.19 84 LEU A O 1
ATOM 65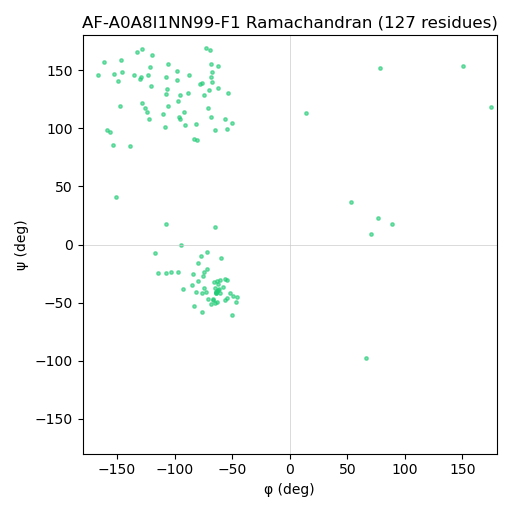4 N N . LEU A 1 85 ? -3.223 -5.571 2.170 1.00 83.25 85 LEU A N 1
ATOM 655 C CA . LEU A 1 85 ? -3.037 -4.666 1.037 1.00 83.25 85 LEU A CA 1
ATOM 656 C C . LEU A 1 85 ? -3.370 -5.360 -0.293 1.00 83.25 85 LEU A C 1
ATOM 658 O O . LEU A 1 85 ? -2.874 -6.453 -0.602 1.00 83.25 85 LEU A O 1
ATOM 662 N N . GLU A 1 86 ? -4.188 -4.684 -1.092 1.00 85.00 86 GLU A N 1
ATOM 663 C CA . GLU A 1 86 ? -4.609 -5.128 -2.413 1.00 85.00 86 GLU A CA 1
ATOM 664 C C . GLU A 1 86 ? -3.924 -4.285 -3.486 1.00 85.00 86 GLU A C 1
ATOM 666 O O . GLU A 1 86 ? -3.690 -3.089 -3.305 1.00 85.00 86 GLU A O 1
ATOM 671 N N . LEU A 1 87 ? -3.585 -4.914 -4.615 1.00 83.88 87 LEU A N 1
ATOM 672 C CA . LEU A 1 87 ? -3.062 -4.184 -5.763 1.00 83.88 87 LEU A CA 1
ATOM 673 C C . LEU A 1 87 ? -4.188 -3.315 -6.336 1.00 83.88 87 LEU A C 1
ATOM 675 O O . LEU A 1 87 ? -5.122 -3.841 -6.939 1.00 83.88 87 LEU A O 1
ATOM 679 N N . ASN A 1 88 ? -4.072 -2.001 -6.168 1.00 83.94 88 ASN A N 1
ATOM 680 C CA . ASN A 1 88 ? -5.019 -1.032 -6.703 1.00 83.94 88 ASN A CA 1
ATOM 681 C C . ASN A 1 88 ? -4.793 -0.847 -8.202 1.00 83.94 88 ASN A C 1
ATOM 683 O O . ASN A 1 88 ? -5.661 -1.082 -9.043 1.00 83.94 88 ASN A O 1
ATOM 687 N N . SER A 1 89 ? -3.572 -0.447 -8.544 1.00 80.88 89 SER A N 1
ATOM 688 C CA . SER A 1 89 ? -3.201 -0.142 -9.911 1.00 80.88 89 SER A CA 1
ATOM 689 C C . SER A 1 89 ? -1.749 -0.521 -10.163 1.00 80.88 89 SER A C 1
ATOM 691 O O . SER A 1 89 ? -0.953 -0.741 -9.254 1.00 80.88 89 SER A O 1
ATOM 693 N N . SER A 1 90 ? -1.416 -0.704 -11.432 1.00 81.94 90 SER A N 1
ATOM 694 C CA . SER A 1 90 ? -0.035 -0.929 -11.838 1.00 81.94 90 SER A CA 1
ATOM 695 C C . SER A 1 90 ? 0.182 -0.328 -13.210 1.00 81.94 90 SER A C 1
ATOM 697 O O . SER A 1 90 ? -0.480 -0.731 -14.177 1.00 81.94 90 SER A O 1
ATOM 699 N N . TRP A 1 91 ? 1.102 0.626 -13.284 1.00 78.25 91 TRP A N 1
ATOM 700 C CA . TRP A 1 91 ? 1.470 1.332 -14.505 1.00 78.25 91 TRP A CA 1
ATOM 701 C C . TRP A 1 91 ? 2.951 1.156 -14.796 1.00 78.25 91 TRP A C 1
ATOM 703 O O . TRP A 1 91 ? 3.776 0.957 -13.911 1.00 78.25 91 TRP A O 1
ATOM 713 N N . GLY A 1 92 ? 3.291 1.235 -16.070 1.00 68.69 92 GLY A N 1
ATOM 714 C CA . GLY A 1 92 ? 4.632 0.953 -16.544 1.00 68.69 92 GLY A CA 1
ATOM 715 C C . GLY A 1 92 ? 4.576 0.421 -17.959 1.00 68.69 92 GLY A C 1
ATOM 716 O O . GLY A 1 92 ? 3.559 -0.143 -18.374 1.00 68.69 92 GLY A O 1
ATOM 717 N N . ASP A 1 93 ? 5.656 0.630 -18.696 1.00 61.62 93 ASP A N 1
ATOM 718 C CA . ASP A 1 93 ? 5.798 0.129 -20.055 1.00 61.62 93 ASP A CA 1
ATOM 719 C C . ASP A 1 93 ? 7.124 -0.632 -20.159 1.00 61.62 93 ASP A C 1
ATOM 721 O O . ASP A 1 93 ? 8.197 -0.100 -19.866 1.00 61.62 93 ASP A O 1
ATOM 725 N N . GLY A 1 94 ? 7.032 -1.909 -20.531 1.00 65.88 94 GLY A N 1
ATOM 726 C CA . GLY A 1 94 ? 8.174 -2.801 -20.716 1.00 65.88 94 GLY A CA 1
ATOM 727 C C . GLY A 1 94 ? 8.954 -3.127 -19.438 1.00 65.88 94 GLY A C 1
ATOM 728 O O . GLY A 1 94 ? 8.624 -4.077 -18.721 1.00 65.88 94 GLY A O 1
ATOM 729 N N . GLU A 1 95 ? 10.049 -2.395 -19.236 1.00 66.00 95 GLU A N 1
ATOM 730 C CA . GLU A 1 95 ? 11.099 -2.715 -18.264 1.00 66.00 95 GLU A CA 1
ATOM 731 C C . GLU A 1 95 ? 10.936 -1.960 -16.936 1.00 66.00 95 GLU A C 1
ATOM 733 O O . GLU A 1 95 ? 11.391 -2.462 -15.919 1.00 66.00 95 GLU A O 1
ATOM 738 N N . ILE A 1 96 ? 10.243 -0.813 -16.917 1.00 66.12 96 ILE A N 1
ATOM 739 C CA . ILE A 1 96 ? 9.944 -0.050 -15.693 1.00 66.12 96 ILE A CA 1
ATOM 740 C C . ILE A 1 96 ? 8.471 -0.248 -15.343 1.00 66.12 96 ILE A C 1
ATOM 742 O O . ILE A 1 96 ? 7.585 0.127 -16.118 1.00 66.12 96 ILE A O 1
ATOM 746 N N . GLU A 1 97 ? 8.205 -0.816 -14.168 1.00 79.44 97 GLU A N 1
ATOM 747 C CA . GLU A 1 97 ? 6.852 -1.065 -13.667 1.00 79.44 97 GLU A CA 1
ATOM 748 C C . GLU A 1 97 ? 6.675 -0.542 -12.245 1.00 79.44 97 GLU A C 1
ATOM 750 O O . GLU A 1 97 ? 7.559 -0.644 -11.405 1.00 79.44 97 GLU A O 1
ATOM 755 N N . ASN A 1 98 ? 5.498 0.002 -11.978 1.00 83.88 98 ASN A N 1
ATOM 756 C CA . ASN A 1 98 ? 5.084 0.511 -10.683 1.00 83.88 98 ASN A CA 1
ATOM 757 C C . ASN A 1 98 ? 3.847 -0.258 -10.249 1.00 83.88 98 ASN A C 1
ATOM 759 O O . ASN A 1 98 ? 2.944 -0.508 -11.058 1.00 83.88 98 ASN A O 1
ATOM 763 N N . PHE A 1 99 ? 3.817 -0.647 -8.983 1.00 85.75 99 PHE A N 1
ATOM 764 C CA . PHE A 1 99 ? 2.695 -1.358 -8.388 1.00 85.75 99 PHE A CA 1
ATOM 765 C C . PHE A 1 99 ? 2.226 -0.608 -7.156 1.00 85.75 99 PHE A C 1
ATOM 767 O O . PHE A 1 99 ? 2.965 -0.525 -6.177 1.00 85.75 99 PHE A O 1
ATOM 774 N N . ASP A 1 100 ? 0.984 -0.144 -7.207 1.00 86.69 100 ASP A N 1
ATOM 775 C CA . ASP A 1 100 ? 0.345 0.535 -6.095 1.00 86.69 100 ASP A CA 1
ATOM 776 C C . ASP A 1 100 ? -0.511 -0.423 -5.303 1.00 86.69 100 ASP 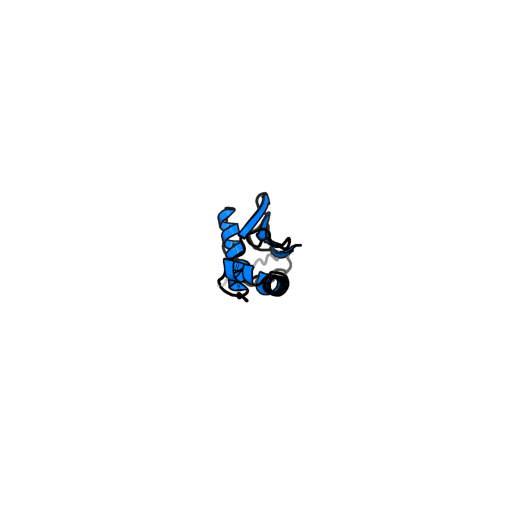A C 1
ATOM 778 O O . ASP A 1 100 ? -1.448 -1.044 -5.818 1.00 86.69 100 ASP A O 1
ATOM 782 N N . PHE A 1 101 ? -0.202 -0.489 -4.021 1.00 86.06 101 PHE A N 1
ATOM 783 C CA . PHE A 1 101 ? -0.935 -1.255 -3.042 1.00 86.06 101 PHE A CA 1
ATOM 784 C C . PHE A 1 101 ? -1.718 -0.309 -2.141 1.00 86.06 101 PHE A C 1
ATOM 786 O O . PHE A 1 101 ? -1.153 0.626 -1.581 1.00 86.06 101 PHE A O 1
ATOM 793 N N . THR A 1 102 ? -3.010 -0.569 -1.977 1.00 86.81 102 THR A N 1
ATOM 794 C CA . THR A 1 102 ? -3.880 0.208 -1.087 1.00 86.81 102 THR A CA 1
ATOM 795 C C . THR A 1 102 ? -4.646 -0.703 -0.136 1.00 86.81 102 THR A C 1
ATOM 797 O O . THR A 1 102 ? -4.656 -1.931 -0.283 1.00 86.81 102 THR A O 1
ATOM 800 N N . LEU A 1 103 ? -5.275 -0.101 0.869 1.00 85.81 103 LEU A N 1
ATOM 801 C CA . LEU A 1 103 ? -6.164 -0.800 1.780 1.00 85.81 103 LEU A CA 1
ATOM 802 C C . LEU A 1 103 ? -7.529 -1.073 1.120 1.00 85.81 103 LEU A C 1
ATOM 804 O O . LEU A 1 103 ? -8.089 -0.199 0.453 1.00 85.81 103 LEU A O 1
ATOM 808 N N . PRO A 1 104 ? -8.104 -2.269 1.326 1.00 82.88 104 PRO A N 1
ATOM 809 C CA . PRO A 1 104 ? -9.393 -2.626 0.753 1.00 82.88 104 PRO A CA 1
ATOM 810 C C . PRO A 1 104 ? -10.519 -1.724 1.264 1.00 82.88 104 PRO A C 1
ATOM 812 O O . PRO A 1 104 ? -10.687 -1.503 2.463 1.00 82.88 104 PRO A O 1
ATOM 815 N N . GLY A 1 105 ? -11.363 -1.266 0.343 1.00 75.06 105 GLY A N 1
ATOM 816 C CA . GLY A 1 105 ? -12.519 -0.431 0.672 1.00 75.06 105 GLY A CA 1
ATOM 817 C C . GLY A 1 105 ? -12.243 1.070 0.687 1.00 75.06 105 GLY A C 1
ATOM 818 O O . GLY A 1 105 ? -13.064 1.789 1.250 1.00 75.06 105 GLY A O 1
ATOM 819 N N . ASP A 1 106 ? -11.141 1.516 0.065 1.00 72.00 106 ASP A N 1
ATOM 820 C CA . ASP A 1 106 ? -10.854 2.937 -0.211 1.00 72.00 106 ASP A CA 1
ATOM 821 C C . ASP A 1 106 ? -10.943 3.799 1.062 1.00 72.00 106 ASP A C 1
ATOM 823 O O . ASP A 1 106 ? -11.469 4.907 1.088 1.00 72.00 106 ASP A O 1
ATOM 827 N N . VAL A 1 107 ? -10.499 3.220 2.181 1.00 76.56 107 VAL A N 1
ATOM 828 C CA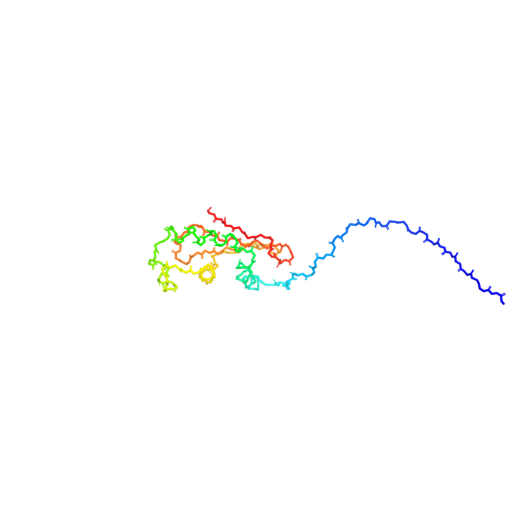 . VAL A 1 107 ? -10.595 3.845 3.508 1.00 76.56 107 VAL A CA 1
ATOM 829 C C . VAL A 1 107 ? -9.546 4.931 3.723 1.00 76.56 107 VAL A C 1
ATOM 831 O O . VAL A 1 107 ? -9.596 5.639 4.725 1.00 76.56 107 VAL A O 1
ATOM 834 N N . THR A 1 108 ? -8.585 5.019 2.810 1.00 78.88 108 THR A N 1
ATOM 835 C CA . THR A 1 108 ? -7.461 5.939 2.847 1.00 78.88 108 THR A CA 1
ATOM 836 C C . THR A 1 108 ? -6.984 6.239 1.430 1.00 78.88 108 THR A C 1
ATOM 838 O O . THR A 1 108 ? -7.026 5.359 0.568 1.00 78.88 108 THR A O 1
ATOM 841 N N . ASP A 1 109 ? -6.504 7.463 1.217 1.00 77.69 109 ASP A N 1
ATOM 842 C CA . ASP A 1 109 ? -5.806 7.874 -0.005 1.00 77.69 109 ASP A CA 1
ATOM 843 C C . ASP A 1 109 ? -4.336 7.416 -0.012 1.00 77.69 109 ASP A C 1
ATOM 845 O O . ASP A 1 109 ? -3.695 7.377 -1.061 1.00 77.69 109 ASP A O 1
ATOM 849 N N . TYR A 1 110 ? -3.797 7.018 1.146 1.00 78.88 110 TYR A N 1
ATOM 850 C CA . TYR A 1 110 ? -2.416 6.567 1.237 1.00 78.88 110 TYR A CA 1
ATOM 851 C C . TYR A 1 110 ? -2.222 5.212 0.551 1.00 78.88 110 TYR A C 1
ATOM 853 O O . TYR A 1 110 ? -2.930 4.236 0.819 1.00 78.88 110 TYR A O 1
ATOM 861 N N . MET A 1 111 ? -1.178 5.124 -0.266 1.00 82.81 111 MET A N 1
ATOM 862 C CA . MET A 1 111 ? -0.844 3.937 -1.040 1.00 82.81 111 MET A CA 1
ATOM 863 C C . MET A 1 111 ? 0.652 3.632 -0.975 1.00 82.81 111 MET A C 1
ATOM 865 O O . MET A 1 111 ? 1.498 4.514 -0.875 1.00 82.81 111 MET A O 1
ATOM 869 N N . VAL A 1 112 ? 0.993 2.349 -0.992 1.00 83.62 112 VAL A N 1
ATOM 870 C CA . VAL A 1 112 ? 2.380 1.883 -1.028 1.00 83.62 112 VAL A CA 1
ATOM 871 C C . VAL A 1 112 ? 2.731 1.606 -2.480 1.00 83.62 112 VAL A C 1
ATOM 873 O O . VAL A 1 112 ? 2.227 0.638 -3.054 1.00 83.62 112 VAL A O 1
ATOM 876 N N . SER A 1 113 ? 3.592 2.436 -3.064 1.00 83.12 113 SER A N 1
ATOM 877 C CA . SER A 1 113 ? 4.073 2.257 -4.430 1.00 83.12 113 SER A CA 1
ATOM 878 C C . SER A 1 113 ? 5.404 1.514 -4.435 1.00 83.12 113 SER A C 1
ATOM 880 O O . SER A 1 113 ? 6.342 1.852 -3.708 1.00 83.12 113 SER A O 1
ATOM 882 N N . VAL A 1 114 ? 5.482 0.457 -5.240 1.00 84.81 114 VAL A N 1
ATOM 883 C CA . VAL A 1 114 ? 6.695 -0.339 -5.444 1.00 84.81 114 VAL A CA 1
ATOM 884 C C . VAL A 1 114 ? 7.209 -0.085 -6.853 1.00 84.81 114 VAL A C 1
ATOM 886 O O . VAL A 1 114 ? 6.580 -0.512 -7.826 1.00 84.81 114 VAL A O 1
ATOM 889 N N . HIS A 1 115 ? 8.364 0.570 -6.948 1.00 83.94 115 HIS A N 1
ATOM 890 C CA . HIS A 1 115 ? 9.046 0.874 -8.198 1.00 83.94 115 HIS A CA 1
ATOM 891 C C . HIS A 1 115 ? 9.978 -0.269 -8.605 1.00 83.94 115 HIS A C 1
ATOM 893 O O . HIS A 1 115 ? 10.795 -0.735 -7.805 1.00 83.94 115 HIS A O 1
ATOM 899 N N . PHE A 1 116 ? 9.875 -0.712 -9.858 1.00 82.81 116 PHE A N 1
ATOM 900 C CA . PHE A 1 116 ? 10.787 -1.674 -10.466 1.00 82.81 116 PHE A CA 1
ATOM 901 C C . PHE A 1 116 ? 11.725 -1.001 -11.472 1.00 82.81 116 PHE A C 1
ATOM 903 O O . PHE A 1 116 ? 11.273 -0.260 -12.345 1.00 82.81 116 PHE A O 1
ATOM 910 N N . ASP A 1 117 ? 13.013 -1.335 -11.374 1.00 81.38 117 ASP A N 1
ATOM 911 C CA . ASP A 1 117 ? 14.058 -0.936 -12.314 1.00 81.38 117 ASP A CA 1
ATOM 912 C C . ASP A 1 117 ? 13.955 -1.687 -13.653 1.00 81.38 117 ASP A C 1
ATOM 914 O O . ASP A 1 117 ? 13.294 -2.721 -13.770 1.00 81.38 117 ASP A O 1
ATOM 918 N N . GLU A 1 118 ? 14.720 -1.224 -14.649 1.00 76.44 118 GLU A N 1
ATOM 919 C CA . GLU A 1 118 ? 14.823 -1.852 -15.977 1.00 76.44 118 GLU A CA 1
ATOM 920 C C . GLU A 1 118 ? 15.346 -3.304 -15.952 1.00 76.44 118 GLU A C 1
ATOM 922 O O . GLU A 1 118 ? 15.334 -4.006 -16.960 1.00 76.44 118 GLU A O 1
ATOM 927 N N . SER A 1 119 ? 15.872 -3.767 -14.819 1.00 72.06 119 SER A N 1
ATOM 928 C CA . SER A 1 119 ? 16.346 -5.139 -14.632 1.00 72.06 119 SER A CA 1
ATOM 929 C C . SER A 1 119 ? 15.275 -6.051 -14.015 1.00 72.06 119 SER A C 1
ATOM 931 O O . SER A 1 119 ? 15.522 -7.250 -13.834 1.00 72.06 119 SER A O 1
ATOM 933 N N . GLY A 1 120 ? 14.081 -5.520 -13.728 1.00 70.94 120 GLY A N 1
ATOM 934 C CA . GLY A 1 120 ? 12.975 -6.231 -13.097 1.00 70.94 120 GLY A CA 1
ATOM 935 C C . GLY A 1 120 ? 13.152 -6.427 -11.591 1.00 70.94 120 GLY A C 1
ATOM 936 O O . GLY A 1 120 ? 12.564 -7.355 -11.025 1.00 70.94 120 GLY A O 1
ATOM 937 N N . ASN A 1 121 ? 13.961 -5.587 -10.948 1.00 75.88 121 ASN A N 1
ATOM 938 C CA . ASN A 1 121 ? 14.208 -5.585 -9.511 1.00 75.88 121 ASN A CA 1
ATOM 939 C C . ASN A 1 121 ? 13.491 -4.418 -8.854 1.00 75.88 121 ASN A C 1
ATOM 941 O O . ASN A 1 121 ? 13.242 -3.412 -9.498 1.00 75.88 121 ASN A O 1
ATOM 945 N N . ILE A 1 122 ? 13.192 -4.545 -7.564 1.00 77.88 122 ILE A N 1
ATOM 946 C CA . ILE A 1 122 ? 12.645 -3.422 -6.805 1.00 77.88 122 ILE A CA 1
ATOM 947 C C . ILE A 1 122 ? 13.762 -2.405 -6.614 1.00 77.88 122 ILE A C 1
ATOM 949 O O . ILE A 1 122 ? 14.781 -2.728 -6.001 1.00 77.88 122 ILE A O 1
ATOM 953 N N . ASP A 1 123 ? 13.549 -1.225 -7.175 1.00 81.56 123 ASP A N 1
ATOM 954 C CA . ASP A 1 123 ? 14.420 -0.063 -7.044 1.00 81.56 123 ASP A CA 1
ATOM 955 C C . ASP A 1 123 ? 14.090 0.662 -5.733 1.00 81.56 123 ASP A C 1
ATOM 957 O O . ASP A 1 123 ? 14.942 0.800 -4.855 1.00 81.56 123 ASP A O 1
ATOM 961 N N . GLU A 1 124 ? 12.806 0.989 -5.541 1.00 78.44 124 GLU A N 1
ATOM 962 C CA . GLU A 1 124 ? 12.330 1.787 -4.413 1.00 78.44 124 GLU A CA 1
ATOM 963 C C . GLU A 1 124 ? 10.931 1.350 -3.947 1.00 78.44 124 GLU A C 1
ATOM 965 O O . GLU A 1 124 ? 10.101 0.890 -4.736 1.00 78.44 124 GLU A O 1
ATOM 970 N N . ILE A 1 125 ? 10.672 1.485 -2.642 1.00 81.81 125 ILE A N 1
ATOM 971 C CA . ILE A 1 125 ? 9.338 1.347 -2.050 1.00 81.81 125 ILE A CA 1
ATOM 972 C C . ILE A 1 125 ? 9.026 2.623 -1.281 1.00 81.81 125 ILE A C 1
ATOM 974 O O . ILE A 1 125 ? 9.644 2.896 -0.249 1.00 81.81 125 ILE A O 1
ATOM 978 N N . SER A 1 126 ? 8.025 3.350 -1.761 1.00 78.06 126 SER A N 1
ATOM 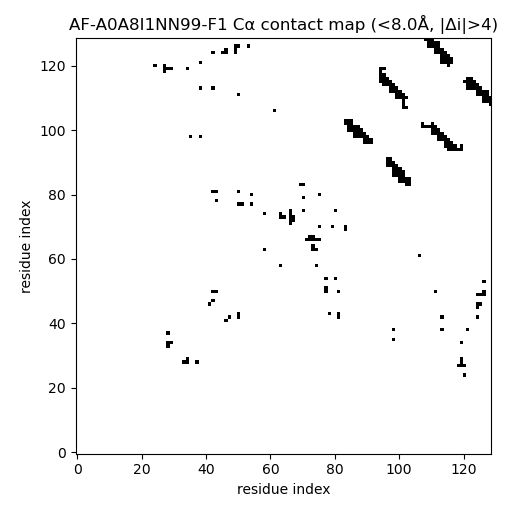979 C CA . SER A 1 126 ? 7.636 4.654 -1.234 1.00 78.06 126 SER A CA 1
ATOM 980 C C . SER A 1 126 ? 6.169 4.644 -0.813 1.00 78.06 126 SER A C 1
ATOM 982 O O . SER A 1 126 ? 5.337 3.937 -1.385 1.00 78.06 126 SER A O 1
ATOM 984 N N . MET A 1 127 ? 5.866 5.389 0.247 1.00 79.81 127 MET A N 1
ATOM 985 C CA . MET A 1 127 ? 4.496 5.655 0.674 1.00 79.81 127 MET A CA 1
ATOM 986 C C . MET A 1 127 ? 4.047 6.946 -0.006 1.00 79.81 127 MET A C 1
ATOM 988 O O . MET A 1 127 ? 4.593 8.009 0.282 1.00 79.81 127 MET A O 1
ATOM 992 N N . GLU A 1 128 ? 3.067 6.831 -0.891 1.00 71.00 128 GLU A N 1
ATOM 993 C CA . GLU A 1 128 ? 2.433 7.942 -1.593 1.00 71.00 128 GLU A CA 1
ATOM 994 C C . GLU A 1 128 ? 1.125 8.322 -0.874 1.00 71.00 128 GLU A C 1
ATOM 996 O O . GLU A 1 128 ? 0.479 7.475 -0.245 1.00 71.00 128 GLU A O 1
ATOM 1001 N N . SER A 1 129 ? 0.754 9.604 -0.940 1.00 60.34 129 SER A N 1
ATOM 1002 C CA . SER A 1 129 ? -0.439 10.200 -0.315 1.00 60.34 129 SER A CA 1
ATOM 1003 C C . SER A 1 129 ? -1.181 11.108 -1.279 1.00 60.34 129 SER A C 1
ATOM 1005 O O . SER A 1 129 ? -0.463 11.884 -1.956 1.00 60.34 129 SER A O 1
#

Mean predicted aligned error: 13.8 Å

Foldseek 3Di:
DDDDDDDDDDDDDDDDDDPDDDDDDDDQQQDPVSLVVVCLVCCCPAVVPVLQVVLVVCLVVPALVLCCVQPVGSRDDSNVQSVQWDFPDKDDDQQWIKTWTDHPPPRDPKIWIFIGGSSSGTPDIHIDD

Radius of gyration: 23.82 Å; Cα contacts (8 Å, |Δi|>4): 150; chains: 1; bounding box: 85×37×43 Å

Solvent-accessible surface area (backbone atoms only — not comparable to full-atom values): 8100 Å² total; per-residue (Å²): 140,82,88,85,90,82,86,84,81,85,84,79,86,82,83,96,79,76,93,82,80,77,98,79,81,80,77,69,46,92,40,72,73,50,41,53,55,46,47,71,67,38,45,75,73,76,19,46,68,54,46,43,51,50,42,57,52,43,64,71,73,48,61,47,67,58,38,34,74,78,72,70,29,70,74,68,53,53,73,55,51,61,69,53,43,37,79,72,50,71,54,65,67,97,43,38,42,35,40,32,29,28,59,79,84,73,80,58,80,52,30,44,36,38,36,28,34,74,72,57,42,80,71,47,63,47,76,46,113

Nearest PDB structures (foldseek):
  8veh-assembly4_D  TM=6.129E-01  e=8.478E-01  Rickettsia bellii RML369-C
  6j4e-assembly1_B  TM=6.982E-01  e=2.888E+00  Arabidopsis thaliana
  6j4f-assembly2_B  TM=6.011E-01  e=1.384E+00  Arabidopsis thaliana
  7d11-assembly1_A  TM=7.087E-01  e=2.716E+00  Arabidopsis thaliana
  9der-assembly1_A  TM=3.131E-01  e=2.888E+00  Homo sapiens

Secondary structure (DSSP, 8-state):
------------------------------SHHHHHHHHHHHHHHHSHHHHHHHHHHHHHHS-HHHHHHHHS-SS--HHHHHHH-EEEEEEEETTEEEEEEE-TTS--S-EEEEEE-TTSSEEEEEEE-